Protein AF-A0A453F3E4-F1 (afdb_monomer)

Solvent-accessible surface area (backbone atoms only — not comparable to full-atom values): 4988 Å² total; per-residue (Å²): 103,68,40,21,32,47,36,90,88,38,51,68,71,56,36,48,55,41,34,52,41,31,47,64,73,69,71,30,86,45,64,42,45,32,94,91,26,61,34,20,68,67,86,42,68,57,54,38,24,16,50,35,42,15,52,45,19,64,77,38,84,46,76,78,56,31,24,65,88,73,26,30,35,77,36,74,66,82,83,52,52,95,77,22,74,63,74,63,66,128

Radius of gyration: 11.45 Å; Cα contacts (8 Å, |Δi|>4): 153; chains: 1; bounding box: 31×26×25 Å

Sequence (90 aa):
GTWCVASQSASTSALQVALDYACGYSGVDCSAIQTGGSCFNPDTIHDHASYAFNSYYQKNPLPTSCDFGGTATITTTDPSSGSCQYPASR

InterPro domains:
  IPR012946 X8 domain [PF07983] (2-73)
  IPR012946 X8 domain [SM00768] (2-86)
  IPR044788 Carbohydrate-binding X8 domain-containing protein, plant [PTHR31044] (2-88)

Structure (mmCIF, N/CA/C/O backbone):
data_AF-A0A453F3E4-F1
#
_entry.id   AF-A0A453F3E4-F1
#
loop_
_atom_site.group_PDB
_atom_site.id
_atom_site.type_symbol
_atom_site.label_atom_id
_atom_site.label_alt_id
_atom_site.label_comp_id
_atom_site.label_asym_id
_atom_site.label_entity_id
_atom_site.label_seq_id
_atom_site.pdbx_PDB_ins_code
_atom_site.Cartn_x
_atom_site.Cartn_y
_atom_site.Cartn_z
_atom_site.occupancy
_atom_site.B_iso_or_equiv
_atom_site.auth_seq_id
_atom_site.auth_comp_id
_atom_site.auth_asym_id
_atom_site.auth_atom_id
_atom_site.pdbx_PDB_model_num
ATOM 1 N N . GLY A 1 1 ? 9.759 -13.964 -2.587 1.00 77.94 1 GLY A N 1
ATOM 2 C CA . GLY A 1 1 ? 9.669 -12.622 -3.180 1.00 77.94 1 GLY A CA 1
ATOM 3 C C . GLY A 1 1 ? 9.819 -11.583 -2.094 1.00 77.94 1 GLY A C 1
ATOM 4 O O . GLY A 1 1 ? 9.889 -11.941 -0.923 1.00 77.94 1 GLY A O 1
ATOM 5 N N . THR A 1 2 ? 9.895 -10.321 -2.484 1.00 90.56 2 THR A N 1
ATOM 6 C CA . THR A 1 2 ? 9.744 -9.171 -1.590 1.00 90.56 2 THR A CA 1
ATOM 7 C C . THR A 1 2 ? 8.427 -8.481 -1.919 1.00 90.56 2 THR A C 1
ATOM 9 O O . THR A 1 2 ? 8.012 -8.441 -3.080 1.00 90.56 2 THR A O 1
ATOM 12 N N . TRP A 1 3 ? 7.776 -7.942 -0.897 1.00 92.50 3 TRP A N 1
ATOM 13 C CA . TRP A 1 3 ? 6.547 -7.172 -1.018 1.00 92.50 3 TRP A CA 1
ATOM 14 C C . TRP A 1 3 ? 6.750 -5.794 -0.418 1.00 92.50 3 TRP A C 1
ATOM 16 O O . TRP A 1 3 ? 7.551 -5.623 0.500 1.00 92.50 3 TRP A O 1
ATOM 26 N N . CYS A 1 4 ? 6.008 -4.822 -0.927 1.00 93.88 4 CYS A N 1
ATOM 27 C CA . CYS A 1 4 ? 5.976 -3.486 -0.359 1.00 93.88 4 CYS A CA 1
ATOM 28 C C . CYS A 1 4 ? 4.663 -3.278 0.386 1.00 93.88 4 CYS A C 1
ATOM 30 O O . CYS A 1 4 ? 3.609 -3.315 -0.235 1.00 93.88 4 CYS A O 1
ATOM 32 N N . VAL A 1 5 ? 4.714 -3.076 1.699 1.00 94.06 5 VAL A N 1
ATOM 33 C CA . VAL A 1 5 ? 3.519 -2.889 2.535 1.00 94.06 5 VAL A CA 1
ATOM 34 C C . VAL A 1 5 ? 3.548 -1.532 3.216 1.00 94.06 5 VAL A C 1
ATOM 36 O O . VAL A 1 5 ? 4.611 -0.935 3.377 1.00 94.06 5 VAL A O 1
ATOM 39 N N . ALA A 1 6 ? 2.385 -1.033 3.620 1.00 94.75 6 ALA A N 1
ATOM 40 C CA . ALA A 1 6 ? 2.298 0.154 4.453 1.00 94.75 6 ALA A CA 1
ATOM 41 C C . ALA A 1 6 ? 3.033 -0.078 5.783 1.00 94.75 6 ALA A C 1
ATOM 43 O O . ALA A 1 6 ? 3.031 -1.174 6.347 1.00 94.75 6 ALA A O 1
ATOM 44 N N . SER A 1 7 ? 3.697 0.963 6.275 1.00 93.44 7 SER A N 1
ATOM 45 C CA . SER A 1 7 ? 4.331 0.939 7.585 1.00 93.44 7 SER A CA 1
ATOM 46 C C . SER A 1 7 ? 3.284 1.153 8.675 1.00 93.44 7 SER A C 1
ATOM 48 O O . SER A 1 7 ? 2.501 2.098 8.618 1.00 93.44 7 SER A O 1
ATOM 50 N N . GLN A 1 8 ? 3.344 0.354 9.741 1.00 88.12 8 GLN A N 1
ATOM 51 C CA . GLN A 1 8 ? 2.514 0.548 10.939 1.00 88.12 8 GLN A CA 1
ATOM 52 C C . GLN A 1 8 ? 2.826 1.853 11.686 1.00 88.12 8 GLN A C 1
ATOM 54 O O . GLN A 1 8 ? 2.007 2.319 12.472 1.00 88.12 8 GLN A O 1
ATOM 59 N N . SER A 1 9 ? 3.999 2.451 11.454 1.00 89.06 9 SER A N 1
ATOM 60 C CA . SER A 1 9 ? 4.351 3.764 12.006 1.00 89.06 9 SER A CA 1
ATOM 61 C C . SER A 1 9 ? 3.818 4.937 11.178 1.00 89.06 9 SER A C 1
ATOM 63 O O . SER A 1 9 ? 3.907 6.081 11.626 1.00 89.06 9 SER A O 1
ATOM 65 N N . ALA A 1 10 ? 3.290 4.683 9.977 1.00 92.06 10 ALA A N 1
ATOM 6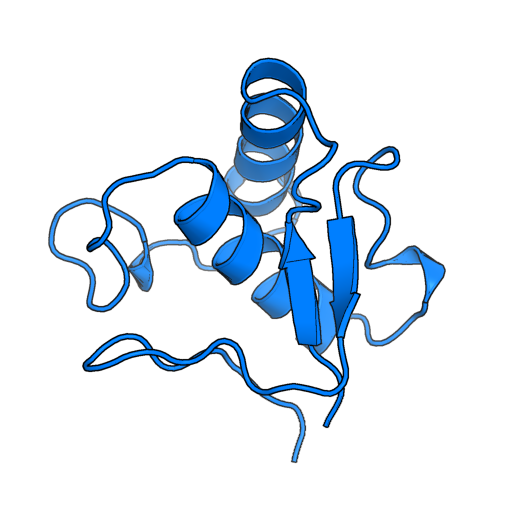6 C CA . ALA A 1 10 ? 2.771 5.729 9.113 1.00 92.06 10 ALA A CA 1
ATOM 67 C C . ALA A 1 10 ? 1.419 6.237 9.625 1.00 92.06 10 ALA A C 1
ATOM 69 O O . ALA A 1 10 ? 0.557 5.471 10.058 1.00 92.06 10 ALA A O 1
ATOM 70 N N . SER A 1 11 ? 1.211 7.551 9.549 1.00 92.94 11 SER A N 1
ATOM 71 C CA . SER A 1 11 ? -0.092 8.136 9.846 1.00 92.94 11 SER A CA 1
ATOM 72 C C . SER A 1 11 ? -1.081 7.818 8.725 1.00 92.94 11 SER A C 1
ATOM 74 O O . SER A 1 11 ? -0.730 7.831 7.544 1.00 92.94 11 SER A O 1
ATOM 76 N N . THR A 1 12 ? -2.346 7.589 9.078 1.00 90.94 12 THR A N 1
ATOM 77 C CA . THR A 1 12 ? -3.419 7.326 8.106 1.00 90.94 12 THR A CA 1
ATOM 78 C C . THR A 1 12 ? -3.536 8.423 7.053 1.00 90.94 12 THR A C 1
ATOM 80 O O . THR A 1 12 ? -3.747 8.116 5.887 1.00 90.94 12 THR A O 1
ATOM 83 N N . SER A 1 13 ? -3.330 9.691 7.423 1.00 92.44 13 SER A N 1
ATOM 84 C CA . SER A 1 13 ? -3.342 10.804 6.467 1.00 92.44 13 SER A CA 1
ATOM 85 C C . SER A 1 13 ? -2.222 10.703 5.430 1.00 92.44 13 SER A C 1
ATOM 87 O O . SER A 1 13 ? -2.457 10.957 4.253 1.00 92.44 13 SER A O 1
ATOM 89 N N . ALA A 1 14 ? -1.008 10.327 5.845 1.00 93.25 14 ALA A N 1
ATOM 90 C CA . ALA A 1 14 ? 0.112 10.161 4.922 1.00 93.25 14 ALA A CA 1
ATOM 91 C C . ALA A 1 14 ? -0.088 8.932 4.023 1.00 93.25 14 ALA A C 1
ATOM 93 O O . ALA A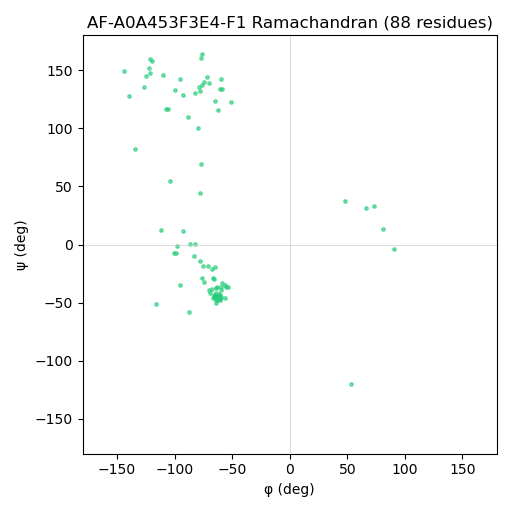 1 14 ? 0.165 9.003 2.822 1.00 93.25 14 ALA A O 1
ATOM 94 N N . LEU A 1 15 ? -0.619 7.841 4.588 1.00 94.06 15 LEU A N 1
ATOM 95 C CA . LEU A 1 15 ? -0.991 6.6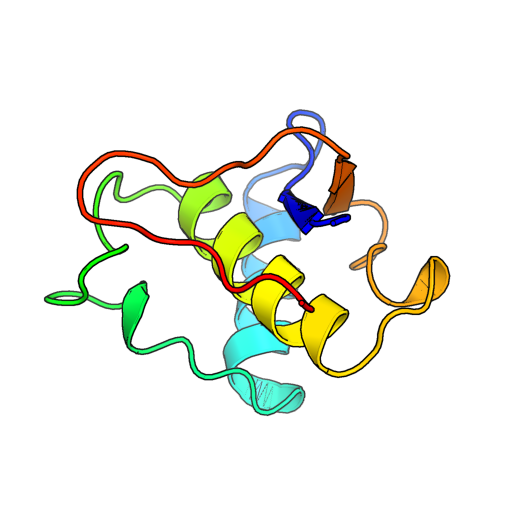50 3.826 1.00 94.06 15 LEU A CA 1
ATOM 96 C C . LEU A 1 15 ? -2.067 6.947 2.784 1.00 94.06 15 LEU A C 1
ATOM 98 O O . LEU A 1 15 ? -1.931 6.489 1.658 1.00 94.06 15 LEU A O 1
ATOM 102 N N . GLN A 1 16 ? -3.088 7.739 3.121 1.00 92.44 16 GLN A N 1
ATOM 103 C CA . GLN A 1 16 ? -4.133 8.121 2.171 1.00 92.44 16 GLN A CA 1
ATOM 104 C C . GLN A 1 16 ? -3.544 8.888 0.983 1.00 92.44 16 GLN A C 1
ATOM 106 O O . GLN A 1 16 ? -3.802 8.533 -0.159 1.00 92.44 16 GLN A O 1
ATOM 111 N N . VAL A 1 17 ? -2.690 9.884 1.240 1.00 92.81 17 VAL A N 1
ATOM 112 C CA . VAL A 1 17 ? -2.039 10.665 0.174 1.00 92.81 17 VAL A CA 1
ATOM 113 C C . VAL A 1 17 ? -1.184 9.771 -0.728 1.00 92.81 17 VAL A C 1
ATOM 115 O O . VAL A 1 17 ? -1.220 9.894 -1.953 1.00 92.81 17 VAL A O 1
ATOM 118 N N . ALA A 1 18 ? -0.419 8.856 -0.135 1.00 92.12 18 ALA A N 1
ATOM 119 C CA . ALA A 1 18 ? 0.404 7.916 -0.880 1.00 92.12 18 ALA A CA 1
ATOM 120 C C . ALA A 1 18 ? -0.431 6.890 -1.670 1.00 92.12 18 ALA A C 1
ATOM 122 O O . ALA A 1 18 ? -0.079 6.553 -2.802 1.00 92.12 18 ALA A O 1
ATOM 123 N N . LEU A 1 19 ? -1.543 6.417 -1.103 1.00 92.12 19 LEU A N 1
ATOM 124 C CA . LEU A 1 19 ? -2.502 5.525 -1.753 1.00 92.12 19 LEU A CA 1
ATOM 125 C C . LEU A 1 19 ? -3.166 6.214 -2.951 1.00 92.12 19 LEU A C 1
ATOM 127 O O . LEU A 1 19 ? -3.172 5.656 -4.047 1.00 92.12 19 LEU A O 1
ATOM 131 N N . ASP A 1 20 ? -3.647 7.444 -2.773 1.00 90.75 20 ASP A N 1
ATOM 132 C CA . ASP A 1 20 ? -4.252 8.247 -3.838 1.00 90.75 20 ASP A CA 1
ATOM 133 C C . ASP A 1 20 ? -3.252 8.474 -4.983 1.00 90.75 20 ASP A C 1
ATOM 135 O O . ASP A 1 20 ? -3.602 8.374 -6.161 1.00 90.75 20 ASP A O 1
ATOM 139 N N . TYR A 1 21 ? -1.976 8.705 -4.651 1.00 89.62 21 TYR A N 1
ATOM 140 C CA . TYR A 1 21 ? -0.901 8.805 -5.637 1.00 89.62 21 TYR A CA 1
ATOM 141 C C . TYR A 1 21 ? -0.669 7.485 -6.387 1.00 89.62 21 TYR A C 1
ATOM 143 O O . TYR A 1 21 ? -0.535 7.491 -7.614 1.00 89.62 21 TYR A O 1
ATOM 151 N N . ALA A 1 22 ? -0.650 6.354 -5.675 1.00 89.69 22 ALA A N 1
ATOM 152 C CA . ALA A 1 22 ? -0.452 5.040 -6.277 1.00 89.69 22 ALA A CA 1
ATOM 153 C C . ALA A 1 22 ? -1.602 4.671 -7.234 1.00 89.69 22 ALA A C 1
ATOM 155 O O . ALA A 1 22 ? -1.383 4.311 -8.389 1.00 89.69 22 ALA A O 1
ATOM 156 N N . CYS A 1 23 ? -2.843 4.806 -6.776 1.00 89.06 23 CYS A N 1
ATOM 157 C CA . CYS A 1 23 ? -4.016 4.441 -7.566 1.00 89.06 23 CYS A CA 1
ATOM 158 C C . CYS A 1 23 ? -4.324 5.439 -8.685 1.00 89.06 23 CYS A C 1
ATOM 160 O O . CYS A 1 23 ? -4.845 5.052 -9.727 1.00 89.06 23 CYS A O 1
ATOM 162 N N . GLY A 1 24 ? -4.027 6.723 -8.479 1.00 84.25 24 GLY A N 1
ATOM 163 C CA . GLY A 1 24 ? -4.313 7.768 -9.454 1.00 84.25 24 GLY A CA 1
ATOM 164 C C . GLY A 1 24 ? -3.196 7.950 -10.475 1.00 84.25 24 GLY A C 1
ATOM 165 O O . GLY A 1 24 ? -3.423 7.856 -11.679 1.00 84.25 24 GLY A O 1
ATOM 166 N N . TYR A 1 25 ? -1.986 8.246 -10.001 1.00 76.75 25 TYR A N 1
ATOM 167 C CA . TYR A 1 25 ? -0.919 8.779 -10.850 1.00 76.75 25 TYR A CA 1
ATOM 168 C C . TYR A 1 25 ? 0.032 7.703 -11.373 1.00 76.75 25 TYR A C 1
ATOM 170 O O . TYR A 1 25 ? 0.511 7.800 -12.502 1.00 76.75 25 TYR A O 1
ATOM 178 N N . SER A 1 26 ? 0.313 6.669 -10.576 1.00 76.25 26 SER A N 1
ATOM 179 C CA . SER A 1 26 ? 1.292 5.641 -10.951 1.00 76.25 26 SER A CA 1
ATOM 180 C C . SER A 1 26 ? 0.714 4.496 -11.796 1.00 76.25 26 SER A C 1
ATOM 182 O O . SER A 1 26 ? 1.448 3.593 -12.208 1.00 76.25 26 SER A O 1
ATOM 184 N N . GLY A 1 27 ? -0.589 4.540 -12.105 1.00 75.50 27 GLY A N 1
ATOM 185 C CA . GLY A 1 27 ? -1.256 3.552 -12.958 1.00 75.50 27 GLY A CA 1
ATOM 186 C C . GLY A 1 27 ? -1.299 2.156 -12.331 1.00 75.50 27 GLY A C 1
ATOM 187 O O . GLY A 1 27 ? -1.197 1.137 -13.029 1.00 75.50 27 GLY A O 1
ATOM 188 N N . VAL A 1 28 ? -1.371 2.087 -11.002 1.00 86.94 28 VAL A N 1
ATOM 189 C CA . VAL A 1 28 ? -1.638 0.843 -10.282 1.00 86.94 28 VAL A CA 1
ATOM 190 C C . VAL A 1 28 ? -3.118 0.505 -10.397 1.00 86.94 28 VAL A C 1
ATOM 192 O O . VAL A 1 28 ? -3.979 1.369 -10.265 1.00 86.94 28 VAL A O 1
ATOM 195 N N . ASP A 1 29 ? -3.410 -0.773 -10.628 1.00 84.81 29 ASP A N 1
ATOM 196 C CA . ASP A 1 29 ? -4.782 -1.256 -10.607 1.00 84.81 29 ASP A CA 1
ATOM 197 C C . ASP A 1 29 ? -5.239 -1.458 -9.157 1.00 84.81 29 ASP A C 1
ATOM 199 O O . ASP A 1 29 ? -4.911 -2.452 -8.506 1.00 84.81 29 ASP A O 1
ATOM 203 N N . CYS A 1 30 ? -5.987 -0.481 -8.655 1.00 88.19 30 CYS A N 1
ATOM 204 C CA . CYS A 1 30 ? -6.581 -0.513 -7.324 1.00 88.19 30 CYS A CA 1
ATOM 205 C C . CYS A 1 30 ? -8.009 -1.077 -7.308 1.00 88.19 30 CYS A C 1
ATOM 207 O O . CYS A 1 30 ? -8.685 -0.989 -6.286 1.00 88.19 30 CYS A O 1
ATOM 209 N N . SER A 1 31 ? -8.491 -1.684 -8.398 1.00 88.44 31 SER A N 1
ATOM 210 C CA . SER A 1 31 ? -9.835 -2.283 -8.440 1.00 88.44 31 SER A CA 1
ATOM 211 C C . SER A 1 31 ? -10.036 -3.370 -7.378 1.00 88.44 31 SER A C 1
ATOM 213 O O . SER A 1 31 ? -11.121 -3.490 -6.815 1.00 88.44 31 SER A O 1
ATOM 215 N N . ALA A 1 32 ? -8.980 -4.116 -7.037 1.00 87.38 32 ALA A N 1
ATOM 216 C CA . ALA A 1 32 ? -9.042 -5.176 -6.035 1.00 87.38 32 ALA A CA 1
ATOM 217 C C . ALA A 1 32 ? -9.308 -4.661 -4.610 1.00 87.38 32 ALA A C 1
ATOM 219 O O . ALA A 1 32 ? -9.896 -5.390 -3.816 1.00 87.38 32 ALA A O 1
ATOM 220 N N . ILE A 1 33 ? -8.893 -3.431 -4.292 1.00 90.12 33 ILE A N 1
ATOM 221 C CA . ILE A 1 33 ? -9.085 -2.801 -2.973 1.00 90.12 33 ILE A CA 1
ATOM 222 C C . ILE A 1 33 ? -10.279 -1.850 -2.930 1.00 90.12 33 ILE A C 1
ATOM 224 O O . ILE A 1 33 ? -10.632 -1.371 -1.863 1.00 90.12 33 ILE A O 1
ATOM 228 N N . GLN A 1 34 ? -10.915 -1.569 -4.066 1.00 88.75 34 GLN A N 1
ATOM 229 C CA . GLN A 1 34 ? -12.150 -0.792 -4.089 1.00 88.75 34 GLN A CA 1
ATOM 230 C C . GLN A 1 34 ? -13.347 -1.631 -3.647 1.00 88.75 34 GLN A C 1
ATOM 232 O O . GLN A 1 34 ? -13.297 -2.859 -3.611 1.00 88.75 34 GLN A O 1
ATOM 237 N N . THR A 1 35 ? -14.448 -0.960 -3.308 1.00 86.56 35 THR A N 1
ATOM 238 C CA . THR A 1 35 ? -15.687 -1.606 -2.869 1.00 86.56 35 THR A CA 1
ATOM 239 C C . THR A 1 35 ? -16.122 -2.699 -3.851 1.00 86.56 35 THR A C 1
ATOM 241 O O . THR A 1 35 ? -16.334 -2.439 -5.033 1.00 86.56 35 THR A O 1
ATOM 244 N N . GLY A 1 36 ? -16.266 -3.929 -3.348 1.00 84.56 36 GLY A N 1
ATOM 245 C CA . GLY A 1 36 ? -16.597 -5.111 -4.156 1.00 84.56 36 GLY A CA 1
ATOM 246 C C . GLY A 1 36 ? -15.388 -5.881 -4.704 1.00 84.56 36 GLY 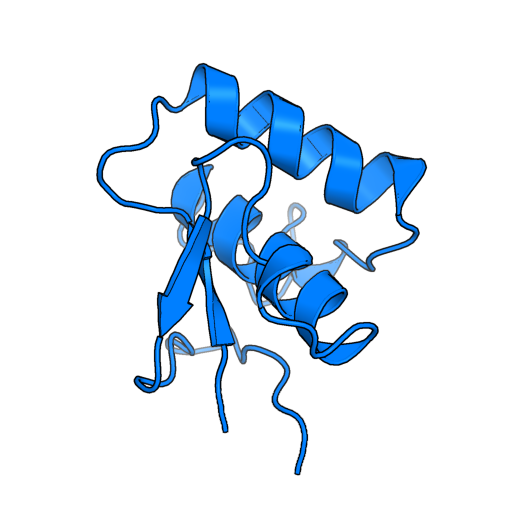A C 1
ATOM 247 O O . GLY A 1 36 ? -15.572 -6.942 -5.299 1.00 84.56 36 GLY A O 1
ATOM 248 N N . GLY A 1 37 ? -14.168 -5.393 -4.481 1.00 86.69 37 GLY A N 1
ATOM 249 C CA . GLY A 1 37 ? -12.926 -6.083 -4.811 1.00 86.69 37 GLY A CA 1
ATOM 250 C C . GLY A 1 37 ? -12.560 -7.195 -3.818 1.00 86.69 37 GLY A C 1
ATOM 251 O O . GLY A 1 37 ? -13.029 -7.235 -2.677 1.00 86.69 37 GLY A O 1
ATOM 252 N N . SER A 1 38 ? -11.693 -8.113 -4.250 1.00 87.19 38 SER A N 1
ATOM 253 C CA . SER A 1 38 ? -11.243 -9.276 -3.462 1.00 87.19 38 SER A CA 1
ATOM 254 C C . SER A 1 38 ? -10.375 -8.921 -2.248 1.00 87.19 38 SER A C 1
ATOM 256 O O . SER A 1 38 ? -10.282 -9.721 -1.313 1.00 87.19 38 SER A O 1
ATOM 258 N N . CYS A 1 39 ? -9.767 -7.734 -2.274 1.00 88.62 39 CYS A N 1
ATOM 259 C CA . CYS A 1 39 ? -8.897 -7.148 -1.257 1.00 88.62 39 CYS A CA 1
ATOM 260 C C . CYS A 1 39 ? -9.523 -5.930 -0.565 1.00 88.62 39 CYS A C 1
ATOM 262 O O . CYS A 1 39 ? -8.826 -5.205 0.137 1.00 88.62 39 CYS A O 1
ATOM 264 N N . PHE A 1 40 ? -10.825 -5.689 -0.752 1.00 89.06 40 PHE A N 1
ATOM 265 C CA . PHE A 1 40 ? -11.512 -4.608 -0.050 1.00 89.06 40 PHE A CA 1
ATOM 266 C C . PHE A 1 40 ? -11.533 -4.841 1.461 1.00 89.06 40 PHE A C 1
ATOM 268 O O . PHE A 1 40 ? -11.418 -3.890 2.222 1.00 89.06 40 PHE A O 1
ATOM 275 N N . ASN A 1 41 ? -11.687 -6.101 1.889 1.00 85.69 41 ASN A N 1
ATOM 276 C CA . ASN A 1 41 ? -11.697 -6.463 3.299 1.00 85.69 41 ASN A CA 1
ATOM 277 C C . ASN A 1 41 ? -10.339 -7.021 3.743 1.00 85.69 41 ASN A C 1
ATOM 279 O O . ASN A 1 41 ? -9.838 -7.945 3.096 1.00 85.69 41 ASN A O 1
ATOM 283 N N . PRO A 1 42 ? -9.804 -6.551 4.883 1.00 85.06 42 PRO A N 1
ATOM 284 C CA . PRO A 1 42 ? -10.372 -5.521 5.770 1.00 85.06 42 PRO A CA 1
ATOM 285 C C . PRO A 1 42 ? -10.347 -4.101 5.157 1.00 85.06 42 PRO A C 1
ATOM 287 O O . PRO A 1 42 ? -9.372 -3.712 4.521 1.00 85.06 42 PRO A O 1
ATOM 290 N N . ASP A 1 43 ? -11.432 -3.338 5.354 1.00 87.06 43 ASP A N 1
ATOM 291 C CA . ASP A 1 43 ? -11.600 -1.966 4.835 1.00 87.06 43 ASP A CA 1
ATOM 292 C C . ASP A 1 43 ? -10.806 -0.967 5.684 1.00 87.06 43 ASP A C 1
ATOM 294 O O . ASP A 1 43 ? -11.348 -0.206 6.491 1.00 87.06 43 ASP A O 1
ATOM 298 N N . THR A 1 44 ? -9.480 -1.046 5.579 1.00 90.06 44 THR A N 1
ATOM 299 C CA . THR A 1 44 ? -8.570 -0.106 6.227 1.00 90.06 44 THR A CA 1
ATOM 300 C C . THR A 1 44 ? -7.634 0.519 5.206 1.00 90.06 44 THR A C 1
ATOM 302 O O . THR A 1 44 ? -7.142 -0.136 4.285 1.00 90.06 44 THR A O 1
ATOM 305 N N . ILE A 1 45 ? -7.307 1.794 5.430 1.00 91.12 45 ILE A N 1
ATOM 306 C CA . ILE A 1 45 ? -6.328 2.523 4.614 1.00 91.12 45 ILE A CA 1
ATOM 307 C C . ILE A 1 45 ? -4.985 1.784 4.591 1.00 91.12 45 ILE A C 1
ATOM 309 O O . ILE A 1 45 ? -4.309 1.791 3.571 1.00 91.12 45 ILE A O 1
ATOM 313 N N . HIS A 1 46 ? -4.592 1.136 5.690 1.00 91.81 46 HIS A N 1
ATOM 314 C CA . HIS A 1 46 ? -3.324 0.417 5.764 1.00 91.81 46 HIS A CA 1
ATOM 315 C C . HIS A 1 46 ? -3.295 -0.787 4.813 1.00 91.81 46 HIS A C 1
ATOM 317 O O . HIS A 1 46 ? -2.311 -0.981 4.097 1.00 91.81 46 HIS A O 1
ATOM 323 N N . ASP A 1 47 ? -4.362 -1.583 4.784 1.00 90.94 47 ASP A N 1
ATOM 324 C CA . ASP A 1 47 ? -4.468 -2.758 3.913 1.00 90.94 47 ASP A CA 1
ATOM 325 C C . ASP A 1 47 ? -4.587 -2.352 2.442 1.00 90.94 47 ASP A C 1
ATOM 327 O O . ASP A 1 47 ? -3.898 -2.894 1.575 1.00 90.94 47 ASP A O 1
ATOM 331 N N . HIS A 1 48 ? -5.385 -1.322 2.164 1.00 92.25 48 HIS A N 1
ATOM 332 C CA . HIS A 1 48 ? -5.532 -0.759 0.824 1.00 92.25 48 HIS A CA 1
ATOM 333 C C . HIS A 1 48 ? -4.214 -0.168 0.305 1.00 92.25 48 HIS A C 1
ATOM 335 O O . HIS A 1 48 ? -3.778 -0.493 -0.802 1.00 92.25 48 HIS A O 1
ATOM 341 N N . ALA A 1 49 ? -3.528 0.636 1.123 1.00 93.69 49 ALA A N 1
ATOM 342 C CA . ALA A 1 49 ? -2.214 1.198 0.811 1.00 93.69 49 ALA A CA 1
ATOM 343 C C . ALA A 1 49 ? -1.176 0.102 0.577 1.00 93.69 49 ALA A C 1
ATOM 345 O O . ALA A 1 49 ? -0.469 0.138 -0.425 1.00 93.69 49 ALA A O 1
ATOM 346 N N . SER A 1 50 ? -1.133 -0.916 1.439 1.00 93.19 50 SER A N 1
A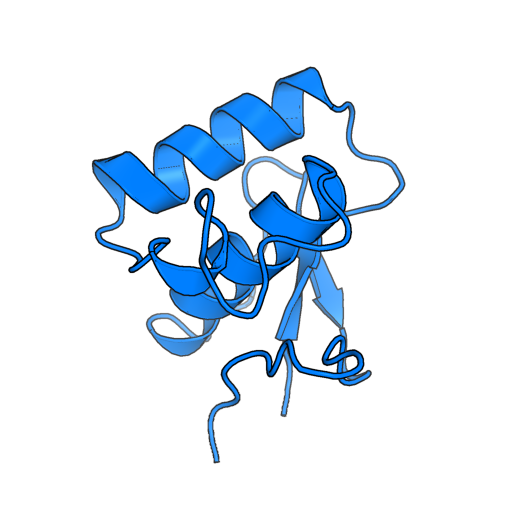TOM 347 C CA . SER A 1 50 ? -0.213 -2.045 1.295 1.00 93.19 50 SER A CA 1
ATOM 348 C C . SER A 1 50 ? -0.367 -2.734 -0.062 1.00 93.19 50 SER A C 1
ATOM 350 O O . SER A 1 50 ? 0.626 -2.983 -0.746 1.00 93.19 50 SER A O 1
ATOM 352 N N . TYR A 1 51 ? -1.597 -3.008 -0.498 1.00 92.06 51 TYR A N 1
ATOM 353 C CA . TYR A 1 51 ? -1.838 -3.647 -1.792 1.00 92.06 51 TYR A CA 1
ATOM 354 C C . TYR A 1 51 ? -1.413 -2.759 -2.972 1.00 92.06 51 TYR A C 1
ATOM 356 O O . TYR A 1 51 ? -0.776 -3.234 -3.922 1.00 92.06 51 TYR A O 1
ATOM 364 N N . ALA A 1 52 ? -1.741 -1.465 -2.914 1.00 92.75 52 ALA A N 1
ATOM 365 C CA . ALA A 1 52 ? -1.384 -0.506 -3.955 1.00 92.75 52 ALA A CA 1
ATOM 366 C C . ALA A 1 52 ? 0.140 -0.318 -4.056 1.00 92.75 52 ALA A C 1
ATOM 368 O O . ALA A 1 52 ? 0.709 -0.366 -5.152 1.00 92.75 52 ALA A O 1
ATOM 369 N N . PHE A 1 53 ? 0.817 -0.180 -2.915 1.00 93.12 53 PHE A N 1
ATOM 370 C CA . PHE A 1 53 ? 2.269 -0.039 -2.831 1.00 93.12 53 PHE A CA 1
ATOM 371 C C . PHE A 1 53 ? 2.979 -1.267 -3.373 1.00 93.12 53 PHE A C 1
ATOM 373 O O . PHE A 1 53 ? 3.904 -1.150 -4.178 1.00 93.12 53 PHE A O 1
ATOM 380 N N . ASN A 1 54 ? 2.507 -2.453 -2.994 1.00 92.44 54 ASN A N 1
ATOM 381 C CA . ASN A 1 54 ? 3.044 -3.694 -3.508 1.00 92.44 54 ASN A CA 1
ATOM 382 C C . ASN A 1 54 ? 2.881 -3.790 -5.026 1.00 92.44 54 ASN A C 1
ATOM 384 O O . ASN A 1 54 ? 3.842 -4.082 -5.730 1.00 92.44 54 ASN A O 1
ATOM 388 N N . SER A 1 55 ? 1.694 -3.490 -5.547 1.00 90.56 55 SER A N 1
ATOM 389 C CA . SER A 1 55 ? 1.432 -3.529 -6.988 1.00 90.56 55 SER A CA 1
ATOM 390 C C . SER A 1 55 ? 2.338 -2.573 -7.775 1.00 90.56 55 SER A C 1
ATOM 392 O O . SER A 1 55 ? 2.802 -2.919 -8.863 1.00 90.56 55 SER A O 1
ATOM 394 N N . TYR A 1 56 ? 2.647 -1.398 -7.219 1.00 90.06 56 TYR A N 1
ATOM 395 C CA . TYR A 1 56 ? 3.636 -0.481 -7.791 1.00 90.06 56 TYR A CA 1
ATOM 39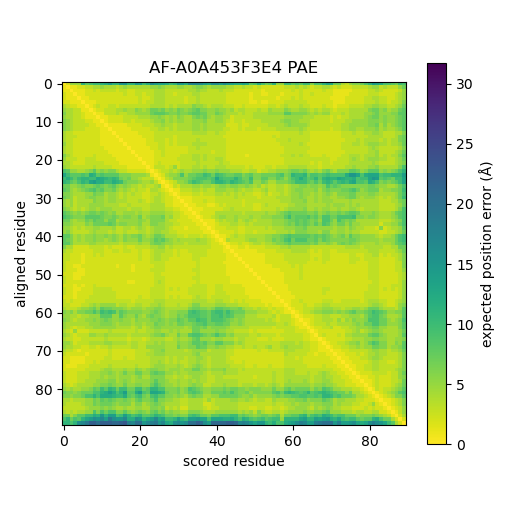6 C C . TYR A 1 56 ? 5.061 -1.048 -7.734 1.00 90.06 56 TYR A C 1
ATOM 398 O O . TYR A 1 56 ? 5.782 -1.023 -8.734 1.00 90.06 56 TYR A O 1
ATOM 406 N N . TYR A 1 57 ? 5.453 -1.591 -6.581 1.00 91.06 57 TYR A N 1
ATOM 407 C CA . TYR A 1 57 ? 6.770 -2.180 -6.353 1.00 91.06 57 TYR A CA 1
ATOM 408 C C . TYR A 1 57 ? 7.030 -3.399 -7.246 1.00 91.06 57 TYR A C 1
ATOM 410 O O . TYR A 1 57 ? 8.125 -3.547 -7.773 1.00 91.06 57 TYR A O 1
ATOM 418 N N . GLN A 1 58 ? 6.027 -4.236 -7.520 1.00 89.44 58 GLN A N 1
ATOM 419 C CA . GLN A 1 58 ? 6.199 -5.354 -8.454 1.00 89.44 58 GLN A CA 1
ATOM 420 C C . GLN A 1 58 ? 6.448 -4.885 -9.895 1.00 89.44 58 GLN A C 1
ATOM 422 O O . GLN A 1 58 ? 7.147 -5.560 -10.647 1.00 89.44 58 GLN A O 1
ATOM 427 N N . LYS A 1 59 ? 5.911 -3.721 -10.289 1.00 86.81 59 LYS A N 1
ATOM 428 C CA . LYS A 1 59 ? 6.223 -3.096 -11.586 1.00 86.81 59 LYS A CA 1
ATOM 429 C C . LYS A 1 59 ? 7.603 -2.425 -11.588 1.00 86.81 59 LYS A C 1
ATOM 431 O O . LYS A 1 59 ? 8.230 -2.342 -12.639 1.00 86.81 59 LYS A O 1
ATOM 436 N N . ASN A 1 60 ? 8.069 -1.959 -10.429 1.00 86.00 60 ASN A N 1
ATOM 437 C CA . ASN A 1 60 ? 9.337 -1.254 -10.246 1.00 86.00 60 ASN A CA 1
ATOM 438 C C . ASN A 1 60 ? 10.073 -1.814 -9.014 1.00 86.00 60 ASN A C 1
ATOM 440 O O . ASN A 1 60 ? 9.975 -1.227 -7.935 1.00 86.00 60 ASN A O 1
ATOM 444 N N . PRO A 1 61 ? 10.801 -2.941 -9.138 1.00 83.38 61 PRO A N 1
ATOM 445 C CA . PRO A 1 61 ? 11.372 -3.672 -8.001 1.00 83.38 61 PRO A CA 1
ATOM 446 C C . PRO A 1 61 ? 12.651 -3.014 -7.454 1.00 83.38 61 PRO A C 1
ATOM 448 O O . PRO A 1 61 ? 13.655 -3.673 -7.187 1.00 83.38 61 PRO A O 1
ATOM 451 N N . LEU A 1 62 ? 12.642 -1.690 -7.305 1.00 86.75 62 LEU A N 1
ATOM 452 C CA . LEU A 1 62 ? 13.718 -0.932 -6.683 1.00 86.75 62 LEU A CA 1
ATOM 453 C C . LEU A 1 62 ? 13.396 -0.699 -5.206 1.00 86.75 62 LEU A C 1
ATOM 455 O O . LEU A 1 62 ? 12.250 -0.392 -4.875 1.00 86.75 62 LEU A O 1
ATOM 459 N N . PRO A 1 63 ? 14.393 -0.754 -4.308 1.00 81.88 63 PRO A N 1
ATOM 460 C CA . PRO A 1 63 ? 14.185 -0.430 -2.900 1.00 81.88 63 PRO A CA 1
ATOM 461 C C . PRO A 1 63 ? 13.552 0.951 -2.690 1.00 81.88 63 PRO A C 1
ATOM 463 O O . PRO A 1 63 ? 12.677 1.117 -1.850 1.00 81.88 63 PRO A O 1
ATOM 466 N N . THR A 1 64 ? 13.938 1.920 -3.522 1.00 86.31 64 THR A N 1
ATOM 467 C CA . THR A 1 64 ? 13.424 3.296 -3.507 1.00 86.31 64 THR A CA 1
ATOM 468 C C . THR A 1 64 ? 11.982 3.422 -3.996 1.00 86.31 64 THR A C 1
ATOM 470 O O . THR A 1 64 ? 11.328 4.421 -3.716 1.00 86.31 64 THR A O 1
ATOM 473 N N . SER A 1 65 ? 11.460 2.428 -4.719 1.00 87.62 65 SER A N 1
ATOM 474 C CA . SER A 1 65 ? 10.057 2.406 -5.143 1.00 87.62 65 SER A CA 1
ATOM 475 C C . SER A 1 65 ? 9.111 2.043 -3.997 1.00 87.62 65 SER A C 1
ATOM 477 O O . SER A 1 65 ? 7.926 2.347 -4.087 1.00 87.62 65 SER A O 1
ATOM 479 N N . CYS A 1 66 ? 9.624 1.436 -2.922 1.00 89.88 66 CYS A N 1
ATOM 480 C CA . CYS A 1 66 ? 8.878 1.106 -1.710 1.00 89.88 66 CYS A CA 1
ATOM 481 C C . CYS A 1 66 ? 9.203 2.071 -0.560 1.00 89.88 66 CYS A C 1
ATOM 483 O O . CYS A 1 66 ? 9.626 1.668 0.520 1.00 89.88 66 CYS A O 1
ATOM 485 N N . ASP A 1 67 ? 9.049 3.365 -0.820 1.00 88.06 67 ASP A N 1
ATOM 486 C CA . ASP A 1 67 ? 9.269 4.418 0.177 1.00 88.06 67 ASP A CA 1
ATOM 487 C C . ASP A 1 67 ? 7.953 5.159 0.456 1.00 88.06 67 ASP A C 1
ATOM 489 O O . ASP A 1 67 ? 7.502 5.258 1.598 1.00 88.06 67 ASP A O 1
ATOM 493 N N . PHE A 1 68 ? 7.277 5.618 -0.609 1.00 89.06 68 PHE A N 1
ATOM 494 C CA . PHE A 1 68 ? 6.014 6.364 -0.520 1.00 89.06 68 PHE A CA 1
ATOM 495 C C . PHE A 1 68 ? 6.074 7.513 0.510 1.00 89.06 68 PHE A C 1
ATOM 497 O O . PHE A 1 68 ? 5.117 7.776 1.237 1.00 89.06 68 PHE A O 1
ATOM 504 N N . GLY A 1 69 ? 7.223 8.195 0.592 1.00 86.62 69 GLY A N 1
ATOM 505 C CA . GLY A 1 69 ? 7.456 9.283 1.545 1.00 86.62 69 GLY A CA 1
ATOM 506 C C . GLY A 1 69 ? 7.647 8.812 2.991 1.00 86.62 69 GLY A C 1
ATOM 507 O O . GLY A 1 69 ? 7.217 9.496 3.916 1.00 86.62 69 GLY A O 1
ATOM 508 N N . GLY A 1 70 ? 8.249 7.641 3.192 1.00 90.06 70 GLY A N 1
ATOM 509 C CA . GLY A 1 70 ? 8.484 7.003 4.485 1.00 90.06 70 GLY A CA 1
ATOM 510 C C . GLY A 1 70 ? 7.269 6.262 5.038 1.00 90.06 70 GLY A C 1
ATOM 511 O O . GLY A 1 70 ? 7.240 5.927 6.222 1.00 90.06 70 GLY A O 1
ATOM 512 N N . THR A 1 71 ? 6.244 6.039 4.213 1.00 94.19 71 THR A N 1
ATOM 513 C CA . THR A 1 71 ? 4.982 5.417 4.638 1.00 94.19 71 THR A CA 1
ATOM 514 C C . THR A 1 71 ? 4.890 3.939 4.277 1.00 94.19 71 THR A C 1
ATOM 516 O O . THR A 1 71 ? 3.967 3.267 4.732 1.00 94.19 71 THR A O 1
ATOM 519 N N . ALA A 1 72 ? 5.848 3.416 3.512 1.00 94.12 72 ALA A N 1
ATOM 520 C CA . ALA A 1 72 ? 5.919 2.019 3.115 1.00 94.12 72 ALA A CA 1
ATOM 521 C C . ALA A 1 72 ? 7.227 1.360 3.568 1.00 94.12 72 ALA A C 1
ATOM 523 O O . ALA A 1 72 ? 8.217 2.027 3.863 1.00 94.12 72 ALA A O 1
ATOM 524 N N . THR A 1 73 ? 7.225 0.032 3.629 1.00 93.56 73 THR A N 1
ATOM 525 C CA . THR A 1 73 ? 8.405 -0.768 3.940 1.00 93.56 73 THR A CA 1
ATOM 526 C C . THR A 1 73 ? 8.416 -2.067 3.148 1.00 93.56 73 THR A C 1
ATOM 528 O O . THR A 1 73 ? 7.371 -2.640 2.823 1.00 93.56 73 THR A O 1
ATOM 531 N N . ILE A 1 74 ? 9.620 -2.549 2.848 1.00 92.75 74 ILE A N 1
ATOM 532 C CA . ILE A 1 74 ? 9.808 -3.835 2.189 1.00 92.75 74 ILE A CA 1
ATOM 533 C C . ILE A 1 74 ? 9.738 -4.939 3.234 1.00 92.75 74 ILE A C 1
ATOM 535 O O . ILE A 1 74 ? 10.440 -4.916 4.243 1.00 92.75 74 ILE A O 1
ATOM 539 N N . THR A 1 75 ? 8.931 -5.948 2.943 1.00 91.12 75 THR A N 1
ATOM 540 C CA . THR A 1 75 ? 8.819 -7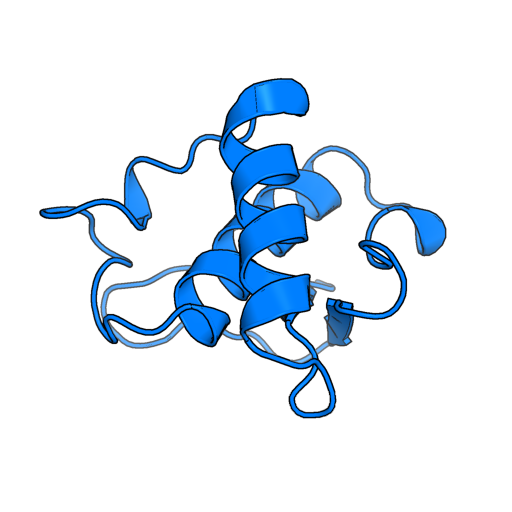.168 3.731 1.00 91.12 75 THR A CA 1
ATOM 541 C C . THR A 1 75 ? 9.146 -8.388 2.876 1.00 91.12 75 THR A C 1
ATOM 543 O O . THR A 1 75 ? 8.899 -8.427 1.670 1.00 91.12 75 THR A O 1
ATOM 546 N N . THR A 1 76 ? 9.723 -9.406 3.505 1.00 90.88 76 THR A N 1
ATOM 547 C CA . THR A 1 76 ? 9.916 -10.745 2.925 1.00 90.88 76 THR A CA 1
ATOM 548 C C . THR A 1 76 ? 8.824 -11.722 3.360 1.00 90.88 76 THR A C 1
ATOM 550 O O . THR A 1 76 ? 8.832 -12.879 2.941 1.00 90.88 76 THR A O 1
ATOM 553 N N . THR A 1 77 ? 7.886 -11.262 4.188 1.00 89.88 77 THR A N 1
ATOM 554 C CA . THR A 1 77 ? 6.709 -12.015 4.618 1.00 89.88 77 THR A CA 1
ATOM 555 C C . THR A 1 77 ? 5.555 -11.709 3.681 1.00 89.88 77 THR A C 1
ATOM 557 O O . THR A 1 77 ? 5.249 -10.538 3.471 1.00 89.88 77 THR A O 1
ATOM 560 N N . ASP A 1 78 ? 4.912 -12.751 3.159 1.00 89.19 78 ASP A N 1
ATOM 561 C CA . ASP A 1 78 ? 3.740 -12.622 2.294 1.00 89.19 78 ASP A CA 1
ATOM 562 C C . ASP A 1 78 ? 2.575 -11.957 3.060 1.00 89.19 78 ASP A C 1
ATOM 564 O O . ASP A 1 78 ? 2.102 -12.527 4.047 1.00 89.19 78 ASP A O 1
ATOM 568 N N . PRO A 1 79 ? 2.125 -10.757 2.647 1.00 88.19 79 PRO A N 1
ATOM 569 C CA . PRO A 1 79 ? 1.008 -10.055 3.279 1.00 88.19 79 PRO A CA 1
ATOM 570 C C . PRO A 1 79 ? -0.371 -10.540 2.797 1.00 88.19 79 PRO A C 1
ATOM 572 O O . PRO A 1 79 ? -1.393 -10.012 3.236 1.00 88.19 79 PRO A O 1
ATOM 575 N N . SER A 1 80 ? -0.426 -11.522 1.892 1.00 87.50 80 SER A N 1
ATOM 576 C CA . SER A 1 80 ? -1.681 -12.101 1.409 1.00 87.50 80 SER A CA 1
ATOM 577 C C . SER A 1 80 ? -2.501 -12.681 2.562 1.00 87.50 80 SER A C 1
ATOM 579 O O . SER A 1 80 ? -1.994 -13.421 3.406 1.00 87.50 80 SER A O 1
ATOM 581 N N . SER A 1 81 ? -3.796 -12.374 2.587 1.00 83.75 81 SER A N 1
ATOM 582 C CA . SER A 1 81 ? -4.711 -12.839 3.629 1.00 83.75 81 SER A CA 1
ATOM 583 C C . SER A 1 81 ? -6.064 -13.236 3.042 1.00 83.75 81 SER A C 1
ATOM 585 O O . SER A 1 81 ? -6.698 -12.489 2.299 1.00 83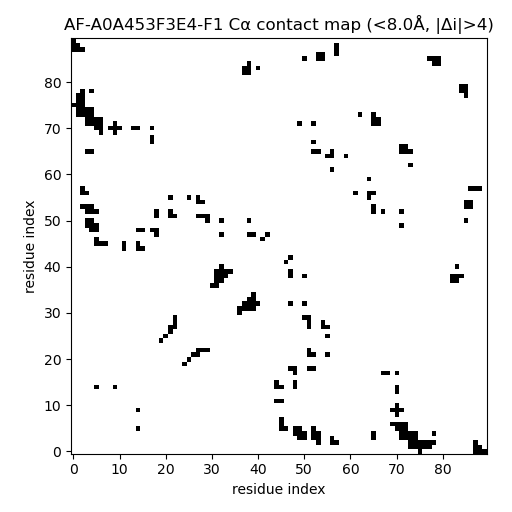.75 81 SER A O 1
ATOM 587 N N . GLY A 1 82 ? -6.520 -14.452 3.360 1.00 82.38 82 GLY A N 1
ATOM 588 C CA . GLY A 1 82 ? -7.805 -14.975 2.886 1.00 82.38 82 GLY A CA 1
ATOM 589 C C . GLY A 1 82 ? -7.956 -14.906 1.360 1.00 82.38 82 GLY A C 1
ATOM 590 O O . GLY A 1 82 ? -7.176 -15.506 0.618 1.00 82.38 82 GLY A O 1
ATOM 591 N N . SER A 1 83 ? -8.974 -14.174 0.896 1.00 82.12 83 SER A N 1
ATOM 592 C CA . SER A 1 83 ? -9.250 -13.939 -0.530 1.00 82.12 83 SER A CA 1
ATOM 593 C C . SER A 1 83 ? -8.354 -12.878 -1.171 1.00 82.12 83 SER A C 1
ATOM 595 O O . SER A 1 83 ? -8.322 -12.781 -2.399 1.00 82.12 83 SER A O 1
ATOM 597 N N . CYS A 1 84 ? -7.639 -12.089 -0.368 1.00 87.25 84 CYS A N 1
ATOM 598 C CA . CYS A 1 84 ? -6.750 -11.054 -0.857 1.00 87.25 84 CYS A CA 1
ATOM 599 C C . CYS A 1 84 ? -5.352 -11.618 -1.103 1.00 87.25 84 CYS A C 1
ATOM 601 O O . CYS A 1 84 ? -4.623 -11.955 -0.170 1.00 87.25 84 CYS A O 1
ATOM 603 N N . GLN A 1 85 ? -4.980 -11.714 -2.376 1.00 88.62 85 GLN A N 1
ATOM 604 C CA . GLN A 1 85 ? -3.681 -12.221 -2.804 1.00 88.62 85 GLN A CA 1
ATOM 605 C C . GLN A 1 85 ? -2.841 -11.059 -3.318 1.00 88.62 85 GLN A C 1
ATOM 607 O O . GLN A 1 85 ? -3.202 -10.411 -4.301 1.00 88.62 85 GLN A O 1
ATOM 612 N N . TYR A 1 86 ? -1.726 -10.791 -2.647 1.00 89.12 86 TYR A N 1
ATOM 613 C CA . TYR A 1 86 ? -0.825 -9.721 -3.036 1.00 89.12 86 TYR A CA 1
ATOM 614 C C . TYR A 1 86 ? 0.024 -10.170 -4.226 1.00 89.12 86 TYR A C 1
ATOM 616 O O . TYR A 1 86 ? 0.615 -11.253 -4.189 1.00 89.12 86 TYR A O 1
ATOM 624 N N . PRO A 1 87 ? 0.142 -9.349 -5.283 1.00 82.88 87 PRO A N 1
ATOM 625 C CA . PRO A 1 87 ? 0.971 -9.707 -6.424 1.00 82.88 87 PRO A CA 1
ATOM 626 C C . PRO A 1 87 ? 2.432 -9.903 -5.996 1.00 82.88 87 PRO A C 1
ATOM 628 O O . PRO A 1 87 ? 2.997 -9.081 -5.283 1.00 82.88 87 PRO A O 1
ATOM 631 N N . ALA A 1 88 ? 3.062 -10.983 -6.443 1.00 81.62 8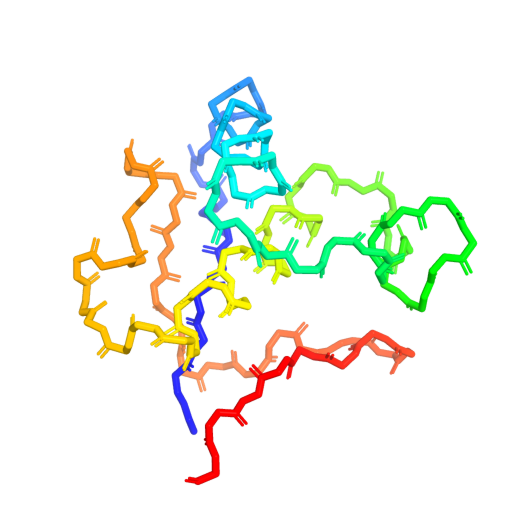8 ALA A N 1
ATOM 632 C CA . ALA A 1 88 ? 4.474 -11.256 -6.198 1.00 81.62 88 ALA A CA 1
ATOM 633 C C . ALA A 1 88 ? 5.173 -11.525 -7.532 1.00 81.62 88 ALA A C 1
ATOM 635 O O . ALA A 1 88 ? 4.651 -12.266 -8.369 1.00 81.62 88 ALA A O 1
ATOM 636 N N . SER A 1 89 ? 6.354 -10.945 -7.734 1.00 65.69 89 SER A N 1
ATOM 637 C CA . SER A 1 89 ? 7.255 -11.346 -8.814 1.00 65.69 89 SER A CA 1
ATOM 638 C C . SER A 1 89 ? 7.716 -12.786 -8.557 1.00 65.69 89 SER A C 1
ATOM 640 O O . SER A 1 89 ? 8.185 -13.112 -7.461 1.00 65.69 89 SER A O 1
ATOM 642 N N . ARG A 1 90 ? 7.480 -13.659 -9.545 1.00 52.34 90 ARG A N 1
ATOM 643 C CA . ARG A 1 90 ? 7.936 -15.056 -9.550 1.00 52.34 90 ARG A CA 1
ATOM 644 C C . ARG A 1 90 ? 9.443 -15.145 -9.732 1.00 52.34 90 ARG A C 1
ATOM 646 O O . ARG A 1 90 ? 9.963 -14.381 -10.572 1.00 52.34 90 ARG A O 1
#

Nearest PDB structures (foldseek):
  2jon-assembly1_A  TM=6.592E-01  e=9.959E-07  Olea europaea
  8ghj-assembly1_D  TM=2.296E-01  e=9.702E+00  Homo sapiens

Mean predicted aligned error: 4.13 Å

Organism: Aegilops tauschii subsp. strangulata (NCBI:txid200361)

Foldseek 3Di:
DKFKFFDPPDDLVLLVVLLCCLVPPLVFPLVLCPVPHLQVPVVGSRSSSRQSLRSQCQVPVDQVSRCSPVGMHMDPDFPADDSRGRDDDD

pLDDT: mean 88.12, std 6.11, range [52.34, 94.75]

Secondary structure (DSSP, 8-state):
--EEEE-TTS-HHHHHHHHHHHHHTS----GGGSTTSTT--S--HHHHHHHHHHHHHHHS--GGGS-TTTTEEEESS---BTTB------